Protein AF-A0A925PU39-F1 (afdb_monomer)

Solvent-accessible surface area (backbone atoms only — not comparable to full-atom values): 2946 Å² total; per-residue (Å²): 123,65,65,70,37,47,77,70,75,44,79,78,78,56,75,87,50,74,43,73,67,43,46,52,53,50,52,51,51,51,47,68,64,45,51,62,54,51,62,70,66,68,67,75,84,129

Mean predicted aligned error: 6.51 Å

Foldseek 3Di:
DQVVCVVVVHDDDDPVCPDPVNVVVVVVVVCVVCVVVVVVVVDDPD

Structure (mmCIF, N/CA/C/O backbone):
data_AF-A0A925PU39-F1
#
_entry.id   AF-A0A925PU39-F1
#
loop_
_atom_site.group_PDB
_atom_site.id
_atom_site.type_symbol
_atom_site.label_atom_id
_atom_site.label_alt_id
_atom_site.label_comp_id
_atom_site.label_asym_id
_atom_site.label_entity_id
_atom_site.label_seq_id
_atom_site.pdbx_PDB_ins_code
_atom_site.Cartn_x
_atom_site.Cartn_y
_atom_site.Cartn_z
_atom_site.occupancy
_atom_site.B_iso_or_equiv
_atom_site.auth_seq_id
_atom_site.auth_comp_id
_atom_site.auth_asym_id
_atom_site.auth_atom_id
_atom_site.pdbx_PDB_model_num
ATOM 1 N N . MET A 1 1 ? -15.876 11.247 12.783 1.00 61.34 1 MET A N 1
ATOM 2 C CA . MET A 1 1 ? -14.734 11.405 11.851 1.00 61.34 1 MET A CA 1
ATOM 3 C C . MET A 1 1 ? -15.053 10.902 10.443 1.00 61.34 1 MET A C 1
ATOM 5 O O . MET A 1 1 ? -14.645 11.545 9.494 1.00 61.34 1 MET A O 1
ATOM 9 N N . THR A 1 2 ? -15.803 9.808 10.290 1.00 66.38 2 THR A N 1
ATOM 10 C CA . THR A 1 2 ? -16.037 9.113 9.008 1.00 66.3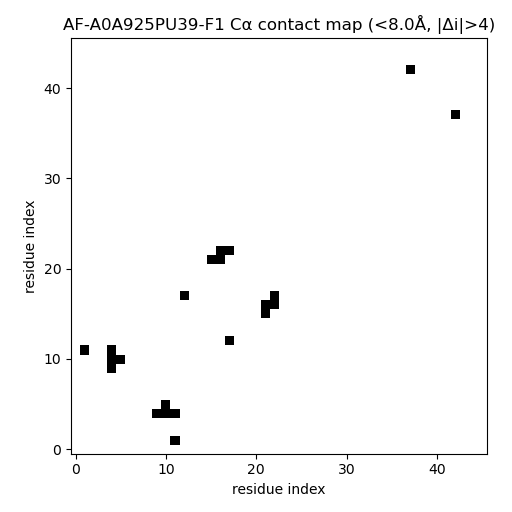8 2 THR A CA 1
ATOM 11 C C . THR A 1 2 ? -16.864 9.896 7.981 1.00 66.38 2 THR A C 1
ATOM 13 O O . THR A 1 2 ? -16.580 9.805 6.795 1.00 66.38 2 THR A O 1
ATOM 16 N N . GLN A 1 3 ? -17.831 10.710 8.427 1.00 75.56 3 GLN A N 1
ATOM 17 C CA . GLN A 1 3 ? -18.741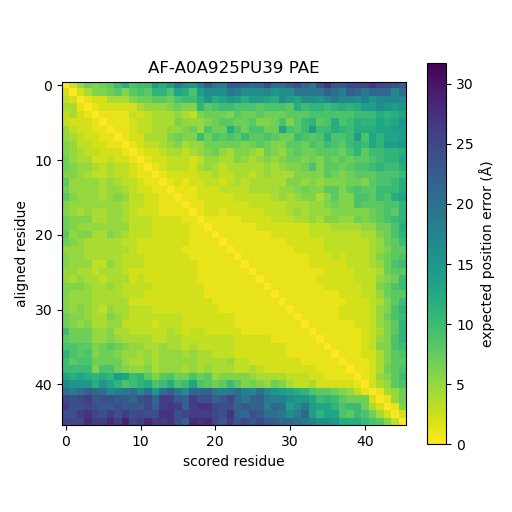 11.452 7.538 1.00 75.56 3 GLN A CA 1
ATOM 18 C C . GLN A 1 3 ? -17.991 12.390 6.578 1.00 75.56 3 GLN A C 1
ATOM 20 O O . GLN A 1 3 ? -18.157 12.294 5.373 1.00 75.56 3 GLN A O 1
ATOM 2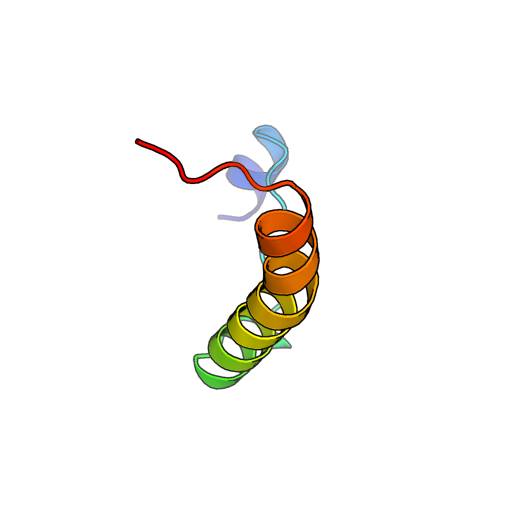5 N N . LYS A 1 4 ? -17.057 13.198 7.104 1.00 84.88 4 LYS A N 1
ATOM 26 C CA . LYS A 1 4 ? -16.270 14.150 6.302 1.00 84.88 4 LYS A CA 1
ATOM 27 C C . LYS A 1 4 ? -15.379 13.473 5.254 1.00 84.88 4 LYS A C 1
ATOM 29 O O . LYS A 1 4 ? -15.114 14.063 4.218 1.00 84.88 4 LYS A O 1
ATOM 34 N N . PHE A 1 5 ? -14.887 12.262 5.528 1.00 84.31 5 PHE A N 1
ATOM 35 C CA . PHE A 1 5 ? -14.092 11.500 4.559 1.00 84.31 5 PHE A CA 1
ATOM 36 C C . PHE A 1 5 ? -14.976 10.924 3.453 1.00 84.31 5 PHE A C 1
ATOM 38 O O . PHE A 1 5 ? -14.614 11.017 2.283 1.00 84.31 5 PHE A O 1
ATOM 45 N N . ALA A 1 6 ? -16.155 10.412 3.815 1.00 84.88 6 ALA A N 1
ATOM 46 C CA . ALA A 1 6 ? -17.130 9.915 2.852 1.00 84.88 6 ALA A CA 1
ATOM 47 C C . ALA A 1 6 ? -17.637 11.026 1.915 1.00 84.88 6 ALA A C 1
ATOM 49 O O . ALA A 1 6 ? -17.724 10.796 0.712 1.00 84.88 6 ALA A O 1
ATOM 50 N N . ASP A 1 7 ? -17.870 12.239 2.432 1.00 88.44 7 ASP A N 1
ATOM 51 C CA . ASP A 1 7 ? -18.264 13.411 1.630 1.00 88.44 7 ASP A CA 1
ATOM 52 C C . ASP A 1 7 ? -17.209 13.799 0.570 1.00 88.44 7 ASP A C 1
ATOM 54 O O . ASP A 1 7 ? -17.540 14.386 -0.457 1.00 88.44 7 ASP A O 1
ATOM 58 N N . LEU A 1 8 ? -15.937 13.443 0.792 1.00 91.81 8 LEU A N 1
ATOM 59 C CA . LEU A 1 8 ? -14.822 13.657 -0.140 1.00 91.81 8 LEU A CA 1
ATOM 60 C C . LEU A 1 8 ? -14.539 12.433 -1.032 1.00 91.81 8 LEU A C 1
ATOM 62 O O . LEU A 1 8 ? -13.547 12.418 -1.761 1.00 91.81 8 LEU A O 1
ATOM 66 N N . GLY A 1 9 ? -15.371 11.390 -0.958 1.00 88.94 9 GLY A N 1
ATOM 67 C CA . GLY A 1 9 ? -15.183 10.136 -1.694 1.00 88.94 9 GLY A CA 1
ATOM 68 C C . GLY A 1 9 ? -14.080 9.230 -1.136 1.00 88.94 9 GLY A C 1
ATOM 69 O O . GLY A 1 9 ? -13.711 8.246 -1.777 1.00 88.94 9 GLY A O 1
ATOM 70 N N . ALA A 1 10 ? -13.544 9.527 0.050 1.00 89.38 10 ALA A N 1
ATOM 71 C CA . ALA A 1 10 ? -12.527 8.711 0.697 1.00 89.38 10 ALA A CA 1
ATOM 72 C C . ALA A 1 10 ? -13.161 7.609 1.561 1.00 89.38 10 ALA A C 1
ATOM 74 O O . ALA A 1 10 ? -14.036 7.856 2.392 1.00 89.38 10 ALA A O 1
ATOM 75 N N . VAL A 1 11 ? -12.660 6.382 1.409 1.00 89.25 11 VAL A N 1
ATOM 76 C CA . VAL A 1 11 ? -13.060 5.230 2.224 1.00 89.25 11 VAL A CA 1
ATOM 77 C C . VAL A 1 11 ? -12.038 5.026 3.335 1.00 89.25 11 VAL A C 1
ATOM 79 O O . VAL A 1 11 ? -10.846 4.862 3.082 1.00 89.25 11 VAL A O 1
ATOM 82 N N . THR A 1 12 ? -12.498 5.015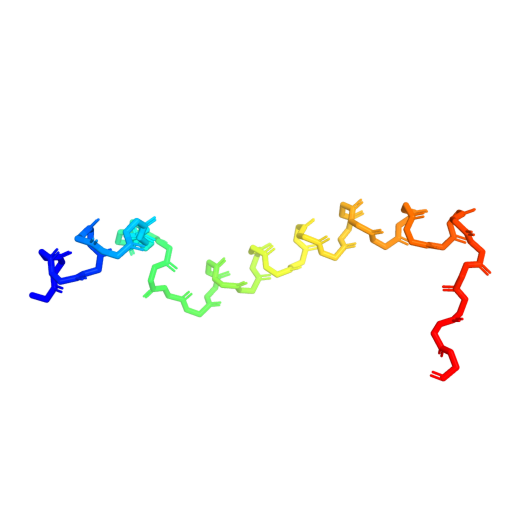 4.584 1.00 87.56 12 THR A N 1
ATOM 83 C CA . THR A 1 12 ? -11.632 4.724 5.729 1.00 87.56 12 THR A CA 1
ATOM 84 C C . THR A 1 12 ? -11.283 3.241 5.778 1.00 87.56 12 THR A C 1
ATOM 86 O O . THR A 1 12 ? -12.158 2.395 5.589 1.00 87.56 12 THR A O 1
ATOM 89 N N . ALA A 1 13 ? -10.026 2.921 6.091 1.00 88.25 13 ALA A N 1
ATOM 90 C CA . ALA A 1 13 ? -9.595 1.539 6.273 1.00 88.25 13 ALA A CA 1
ATOM 91 C C . ALA A 1 13 ? -10.449 0.830 7.347 1.00 88.25 13 ALA A C 1
ATOM 93 O O . ALA A 1 13 ? -10.724 1.434 8.389 1.00 88.25 13 ALA A O 1
ATOM 94 N N . PRO A 1 14 ? -10.859 -0.434 7.124 1.00 90.31 14 PRO A N 1
ATOM 95 C CA . PRO A 1 14 ? -11.611 -1.202 8.112 1.00 90.31 14 PRO A CA 1
ATOM 96 C C . PRO A 1 14 ? -10.770 -1.432 9.382 1.00 90.31 14 PRO A C 1
ATOM 98 O O . PRO A 1 14 ? -9.539 -1.448 9.281 1.00 90.31 14 PRO A O 1
ATOM 101 N N . PRO A 1 15 ? -11.393 -1.644 10.558 1.00 90.19 15 PRO A N 1
ATOM 102 C CA . PRO A 1 15 ? -10.690 -1.737 11.844 1.00 90.19 15 PRO A CA 1
ATOM 103 C C . PRO A 1 15 ? -9.532 -2.743 11.865 1.00 90.19 15 PRO A C 1
ATOM 105 O O . PRO A 1 15 ? -8.446 -2.421 12.339 1.00 90.19 15 PRO A O 1
ATOM 108 N N . ASP A 1 16 ? -9.706 -3.915 11.250 1.00 90.00 16 ASP A N 1
ATOM 109 C CA . ASP A 1 16 ? -8.675 -4.965 11.190 1.00 90.00 16 ASP A CA 1
ATOM 110 C C . ASP A 1 16 ? -7.421 -4.559 10.400 1.00 90.00 16 ASP A C 1
ATOM 112 O O . ASP A 1 16 ? -6.377 -5.205 10.493 1.00 90.00 16 ASP A O 1
ATOM 116 N N . LYS A 1 17 ? -7.507 -3.475 9.618 1.00 90.12 17 LYS A N 1
ATOM 117 C CA . LYS A 1 17 ? -6.389 -2.897 8.866 1.00 90.12 17 LYS A CA 1
ATOM 118 C C . LYS A 1 17 ? -5.760 -1.678 9.542 1.00 90.12 17 LYS A C 1
ATOM 120 O O . LYS A 1 17 ? -4.778 -1.151 9.028 1.00 90.12 17 LYS A O 1
ATOM 125 N N . GLN A 1 18 ? -6.279 -1.233 10.685 1.00 92.94 18 GLN A N 1
ATOM 126 C CA . GLN A 1 18 ? -5.770 -0.072 11.424 1.00 92.94 18 GLN A CA 1
ATOM 127 C C . GLN A 1 18 ? -4.677 -0.470 12.433 1.00 92.94 18 GLN A C 1
ATOM 129 O O . GLN A 1 18 ? -4.682 -0.031 13.580 1.00 92.94 18 GLN A O 1
ATOM 134 N N . ASN A 1 19 ? -3.734 -1.321 12.018 1.00 95.38 19 ASN A N 1
ATOM 135 C CA . ASN A 1 19 ? -2.585 -1.722 12.834 1.00 95.38 19 ASN A CA 1
ATOM 136 C C . ASN A 1 19 ? -1.293 -1.807 11.995 1.00 95.38 19 A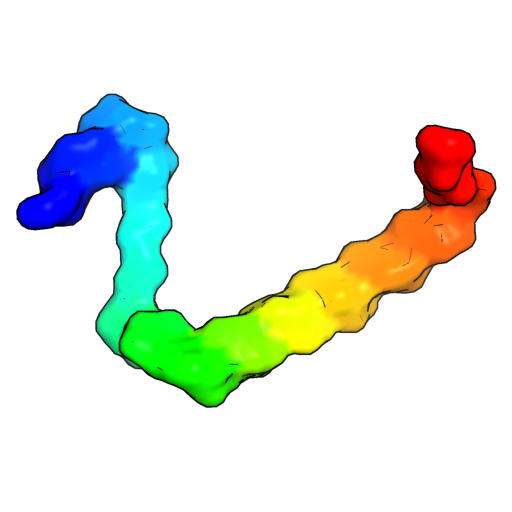SN A C 1
ATOM 138 O O . ASN A 1 19 ? -1.367 -1.948 10.768 1.00 95.38 19 ASN A O 1
ATOM 142 N N . PRO A 1 20 ? -0.105 -1.727 12.630 1.00 96.00 20 PRO A N 1
ATOM 143 C CA . PRO A 1 20 ? 1.172 -1.707 11.914 1.00 96.00 20 PRO A CA 1
ATOM 144 C C . PRO A 1 20 ? 1.412 -2.935 11.025 1.00 96.00 20 PRO A C 1
ATOM 146 O O . PRO A 1 20 ? 1.924 -2.805 9.914 1.00 96.00 20 PRO A O 1
ATOM 149 N N . GLN A 1 21 ? 1.018 -4.122 11.485 1.00 96.81 21 GLN A N 1
ATOM 150 C CA . GLN A 1 21 ? 1.225 -5.386 10.779 1.00 96.81 21 GLN A CA 1
ATOM 151 C C . GLN A 1 21 ? 0.384 -5.452 9.499 1.00 96.81 21 GLN A C 1
ATOM 153 O O . GLN A 1 21 ? 0.884 -5.829 8.438 1.00 96.81 21 GLN A O 1
ATOM 158 N N . ALA A 1 22 ? -0.878 -5.032 9.573 1.00 95.25 22 ALA A N 1
ATOM 159 C CA . ALA A 1 22 ? -1.763 -4.964 8.420 1.00 95.25 22 ALA A CA 1
ATOM 160 C C . ALA A 1 22 ? -1.278 -3.936 7.389 1.00 95.25 22 ALA A C 1
ATOM 162 O O . ALA A 1 22 ? -1.340 -4.203 6.187 1.00 95.25 22 ALA A O 1
ATOM 163 N N . LEU A 1 23 ? -0.737 -2.798 7.842 1.00 96.00 23 LEU A N 1
ATOM 164 C CA . LEU A 1 23 ? -0.130 -1.805 6.956 1.00 96.00 23 LEU A CA 1
ATOM 165 C C . LEU A 1 23 ? 1.110 -2.364 6.246 1.00 96.00 23 LEU A C 1
ATOM 167 O O . LEU A 1 23 ? 1.246 -2.200 5.035 1.00 96.00 23 LEU A O 1
ATOM 171 N N . GLN A 1 24 ? 1.984 -3.063 6.973 1.00 97.25 24 GLN A N 1
ATOM 172 C CA . GLN A 1 24 ? 3.173 -3.694 6.395 1.00 97.25 24 GLN A CA 1
ATOM 173 C C . GLN A 1 24 ? 2.799 -4.739 5.335 1.00 97.25 24 GLN A C 1
ATOM 175 O O . GLN A 1 24 ? 3.373 -4.747 4.244 1.00 97.25 24 GLN A O 1
ATOM 180 N N . ALA A 1 25 ? 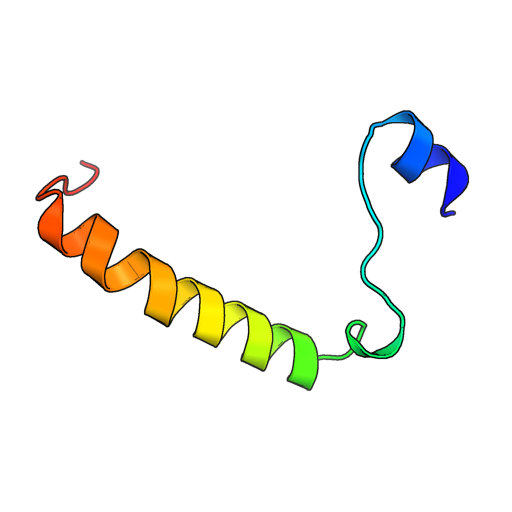1.818 -5.595 5.633 1.00 97.25 25 ALA A N 1
ATOM 181 C CA . ALA A 1 25 ? 1.329 -6.599 4.693 1.00 97.25 25 ALA A CA 1
ATOM 182 C C . ALA A 1 25 ? 0.716 -5.955 3.440 1.00 97.25 25 ALA A C 1
ATOM 184 O O . ALA A 1 25 ? 1.010 -6.381 2.322 1.00 97.25 25 ALA A O 1
ATOM 185 N N . HIS A 1 26 ? -0.088 -4.900 3.614 1.00 96.06 26 HIS A N 1
ATOM 186 C CA . HIS A 1 26 ? -0.670 -4.156 2.499 1.00 96.06 26 HIS A CA 1
ATOM 187 C C . HIS A 1 26 ? 0.408 -3.517 1.616 1.00 96.06 26 HIS A C 1
ATOM 189 O O . HIS A 1 26 ? 0.388 -3.711 0.403 1.00 96.06 26 HIS A O 1
ATOM 195 N N . LEU A 1 27 ? 1.385 -2.831 2.218 1.00 97.06 27 LEU A N 1
ATOM 196 C CA . LEU A 1 27 ? 2.485 -2.203 1.487 1.00 97.06 27 LEU A CA 1
ATOM 197 C C . LEU A 1 27 ? 3.277 -3.229 0.674 1.00 97.06 27 LEU A C 1
ATOM 199 O O . LEU A 1 27 ? 3.555 -3.004 -0.503 1.00 97.06 27 LEU A O 1
ATOM 203 N N . LYS A 1 28 ? 3.613 -4.375 1.276 1.00 97.56 28 LYS A N 1
ATOM 204 C CA . LYS A 1 28 ? 4.328 -5.436 0.566 1.00 97.56 28 LYS A CA 1
ATOM 205 C C . LYS A 1 28 ? 3.518 -5.984 -0.613 1.00 97.56 28 LYS A C 1
ATOM 207 O O . LYS A 1 28 ? 4.085 -6.163 -1.688 1.00 97.56 28 LYS A O 1
ATOM 212 N N . ALA A 1 29 ? 2.214 -6.195 -0.441 1.00 97.88 29 ALA A N 1
ATOM 213 C CA . ALA A 1 29 ? 1.349 -6.669 -1.519 1.00 97.88 29 ALA A CA 1
ATOM 214 C C . ALA A 1 29 ? 1.285 -5.677 -2.694 1.00 97.88 29 ALA A C 1
ATOM 216 O O . ALA A 1 29 ? 1.362 -6.093 -3.850 1.00 97.88 29 ALA A O 1
ATOM 217 N N . GLU A 1 30 ? 1.198 -4.373 -2.417 1.00 97.56 30 GLU A N 1
ATOM 218 C CA . GLU A 1 30 ? 1.211 -3.347 -3.466 1.00 97.56 30 GLU A CA 1
ATOM 219 C C . GLU A 1 30 ? 2.570 -3.286 -4.183 1.00 97.56 30 GLU A C 1
ATOM 221 O O . GLU A 1 30 ? 2.608 -3.222 -5.412 1.00 97.56 30 GLU A O 1
ATOM 226 N N . ILE A 1 31 ? 3.689 -3.388 -3.455 1.00 96.50 31 ILE A N 1
ATOM 227 C CA . ILE A 1 31 ? 5.028 -3.467 -4.064 1.00 96.50 31 ILE A CA 1
ATOM 228 C C . ILE A 1 31 ? 5.117 -4.674 -4.998 1.00 96.50 31 ILE A C 1
ATOM 230 O O . ILE A 1 31 ? 5.498 -4.522 -6.156 1.00 96.50 31 ILE A O 1
ATOM 234 N N . ASP A 1 32 ? 4.747 -5.861 -4.520 1.00 97.00 32 ASP A N 1
ATOM 235 C CA . A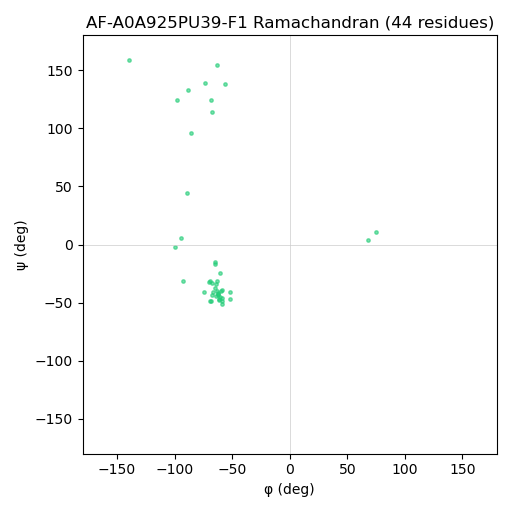SP A 1 32 ? 4.859 -7.096 -5.299 1.00 97.00 32 ASP A CA 1
ATOM 236 C C . ASP A 1 32 ? 3.958 -7.059 -6.548 1.00 97.00 32 ASP A C 1
ATOM 238 O O . ASP A 1 32 ? 4.339 -7.563 -7.608 1.00 97.00 32 ASP A O 1
ATOM 242 N N . LYS A 1 33 ? 2.791 -6.408 -6.452 1.00 96.44 33 LYS A N 1
ATOM 243 C CA . LYS A 1 33 ? 1.858 -6.217 -7.568 1.00 96.44 33 LYS A CA 1
ATOM 244 C C . LYS A 1 33 ? 2.399 -5.251 -8.621 1.00 96.44 33 LYS A C 1
ATOM 246 O O . LYS A 1 33 ? 2.346 -5.551 -9.815 1.00 96.44 33 LYS A O 1
ATOM 251 N N . TRP A 1 34 ? 2.896 -4.089 -8.202 1.00 95.50 34 TRP A N 1
ATOM 252 C CA . TRP A 1 34 ? 3.219 -2.998 -9.125 1.00 95.50 34 TRP A CA 1
ATOM 253 C C . TRP A 1 34 ? 4.671 -3.003 -9.600 1.00 95.50 34 TRP A C 1
ATOM 255 O O . TRP A 1 34 ? 4.925 -2.646 -10.751 1.00 95.50 34 TRP A O 1
ATOM 265 N N . ALA A 1 35 ? 5.622 -3.469 -8.788 1.00 93.12 35 ALA A N 1
ATOM 266 C CA . ALA A 1 35 ? 7.037 -3.522 -9.156 1.00 93.12 35 ALA A CA 1
ATOM 267 C C . ALA A 1 35 ? 7.315 -4.216 -10.507 1.00 93.12 35 ALA A C 1
ATOM 269 O O . ALA A 1 35 ? 8.067 -3.648 -11.300 1.00 93.12 35 ALA A O 1
ATOM 270 N N . PRO A 1 36 ? 6.749 -5.397 -10.839 1.00 93.31 36 PRO A N 1
ATOM 271 C CA . PRO A 1 36 ? 7.005 -6.021 -12.137 1.00 93.31 36 PRO A CA 1
ATOM 272 C C . PRO A 1 36 ? 6.377 -5.251 -13.304 1.00 93.31 36 PRO A C 1
ATOM 274 O O . PRO A 1 36 ? 6.944 -5.252 -14.394 1.00 93.31 36 PRO A O 1
ATOM 277 N N . ILE A 1 37 ? 5.235 -4.588 -13.097 1.00 91.25 37 ILE A N 1
ATOM 278 C CA . ILE A 1 37 ? 4.558 -3.785 -14.128 1.00 91.25 37 ILE A CA 1
ATOM 279 C C . ILE A 1 37 ? 5.401 -2.549 -14.448 1.00 91.25 37 ILE A C 1
ATOM 281 O O . ILE A 1 37 ? 5.709 -2.301 -15.611 1.00 91.25 37 ILE A O 1
ATOM 285 N N . ILE A 1 38 ? 5.841 -1.832 -13.412 1.00 88.69 38 ILE A N 1
ATOM 286 C CA . ILE A 1 38 ? 6.686 -0.640 -13.541 1.00 88.69 38 ILE A CA 1
ATOM 287 C C . ILE A 1 38 ? 8.023 -1.003 -14.203 1.00 88.69 38 ILE A C 1
ATOM 289 O O . ILE A 1 38 ? 8.419 -0.366 -15.175 1.00 88.69 38 ILE A O 1
ATOM 293 N N . LYS A 1 39 ? 8.681 -2.084 -13.757 1.00 87.81 39 LYS A N 1
ATOM 294 C CA . LYS A 1 39 ? 9.935 -2.566 -14.367 1.00 87.81 39 LYS A CA 1
ATOM 295 C C . LYS A 1 39 ? 9.770 -2.924 -15.846 1.00 87.81 39 LYS A C 1
ATOM 297 O O . LYS A 1 39 ? 10.656 -2.629 -16.639 1.00 87.81 39 LYS A O 1
ATOM 302 N N . LYS A 1 40 ? 8.649 -3.549 -16.225 1.00 85.06 40 LYS A N 1
ATOM 303 C CA . LYS A 1 40 ? 8.348 -3.895 -17.625 1.00 85.06 40 LYS A CA 1
ATOM 304 C C . LYS A 1 40 ? 8.045 -2.681 -18.494 1.00 85.06 40 LYS A C 1
ATOM 306 O O . LYS A 1 40 ? 8.350 -2.720 -19.679 1.00 85.06 40 LYS A O 1
ATOM 311 N N . ALA A 1 41 ? 7.455 -1.630 -17.929 1.00 86.00 41 ALA A N 1
ATOM 312 C CA . ALA A 1 41 ? 7.172 -0.403 -18.664 1.00 86.00 41 ALA A CA 1
ATOM 313 C C . ALA A 1 41 ? 8.455 0.321 -19.116 1.00 86.00 41 ALA A C 1
ATOM 315 O O . ALA A 1 41 ? 8.384 1.164 -20.003 1.00 86.00 41 ALA A O 1
ATOM 316 N N . GLY A 1 42 ? 9.621 -0.002 -18.535 1.00 70.56 42 GLY A N 1
ATOM 317 C CA . GLY A 1 42 ? 10.917 0.556 -18.939 1.00 70.56 42 GLY A CA 1
ATOM 318 C C . GLY A 1 42 ? 11.080 2.051 -18.646 1.00 70.56 42 GLY A C 1
ATOM 319 O O . GLY A 1 42 ? 12.105 2.626 -18.995 1.00 70.56 42 GLY A O 1
ATOM 320 N N . VAL A 1 43 ? 10.093 2.677 -17.999 1.00 64.69 43 VAL A N 1
ATOM 321 C CA . VAL A 1 43 ? 10.115 4.091 -17.628 1.00 64.69 43 VAL A CA 1
ATOM 322 C C . VAL A 1 43 ? 10.841 4.216 -16.291 1.00 64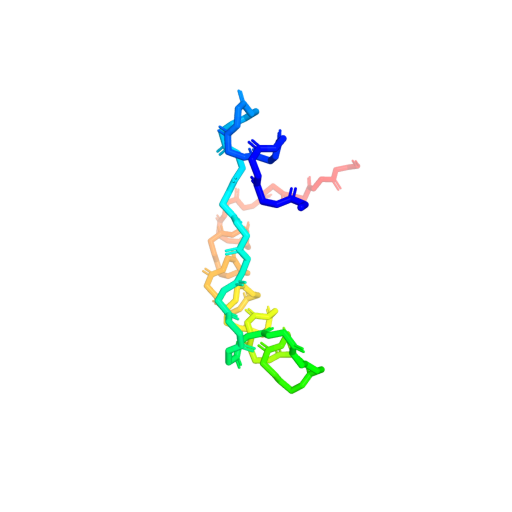.69 43 VAL A C 1
ATOM 324 O O . VAL A 1 43 ? 10.255 4.003 -15.229 1.00 64.69 43 VAL A O 1
ATOM 327 N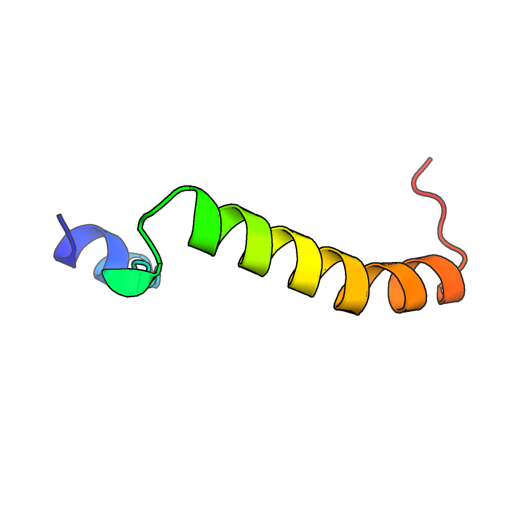 N . TYR A 1 44 ? 12.137 4.520 -16.338 1.00 59.69 44 TYR A N 1
ATOM 328 C CA . TYR A 1 44 ? 12.792 5.185 -15.214 1.00 59.69 44 TYR A CA 1
ATOM 329 C C . TYR A 1 44 ? 12.209 6.600 -15.152 1.00 59.69 44 TYR A C 1
ATOM 331 O O . TYR A 1 44 ? 12.196 7.299 -16.163 1.00 59.69 44 TYR A O 1
ATOM 339 N N . ALA A 1 45 ? 11.652 6.987 -14.005 1.00 55.88 45 ALA A N 1
ATOM 340 C CA . ALA A 1 45 ? 11.382 8.396 -13.760 1.00 55.88 45 ALA A CA 1
ATOM 341 C C . ALA A 1 45 ? 12.749 9.081 -13.635 1.00 55.88 45 ALA A C 1
ATOM 343 O O . ALA A 1 45 ? 13.517 8.712 -12.744 1.00 55.88 45 ALA A O 1
ATOM 344 N N . ASP A 1 46 ? 13.061 9.966 -14.580 1.00 56.31 46 ASP A N 1
ATOM 345 C CA . ASP A 1 46 ? 14.159 10.934 -14.456 1.00 56.31 46 ASP A CA 1
ATOM 346 C C . ASP A 1 46 ? 13.920 11.851 -13.241 1.00 56.31 46 ASP A C 1
ATOM 348 O O . ASP A 1 46 ? 12.735 12.183 -12.977 1.00 56.31 46 ASP A O 1
#

Sequence (46 aa):
MTQKFADLGAVTAPPDKQNPQALQAHLKAEIDKWAPIIKKAGVYAD

Radius of gyration: 15.36 Å; Cα contacts (8 Å, |Δi|>4): 11; chains: 1; bounding box: 33×21×32 Å

Secondary structure (DSSP, 8-state):
-HHHHHHTTPPPPPGGGSSHHHHHHHHHHHHHHHHHHHHHHT----

pLDDT: mean 87.23, std 11.75, range [55.88, 97.88]